Protein AF-W2CU38-F1 (afdb_monomer)

pLDDT: mean 90.98, std 8.16, range [49.38, 98.19]

Solvent-accessible surface area (backbone atoms only — not comparable to full-atom values): 5490 Å² total; per-residue (Å²): 129,86,53,70,67,59,54,45,53,57,28,45,72,65,76,34,88,50,58,72,38,47,56,34,49,53,48,48,54,50,52,52,55,49,40,56,72,73,71,49,70,59,87,75,36,70,50,97,58,68,54,54,82,43,92,50,58,56,98,84,65,53,82,70,31,35,30,28,41,67,39,51,50,35,40,52,46,43,56,40,39,60,76,34,60,63,62,29,50,52,52,61,75,75,106

Foldseek 3Di:
DPDPVVLQVVCVLLVHRDSVLVVLLVLLVVLVVVCVVVVHDQQAQFAPDFRDDDDLDDPPDDPVCRGHSNSSVSSVLSVVCSVPVVVSVVVVVVD

Organism: NCBI:txid1411022

Structure (mmCIF, N/CA/C/O backbone):
data_AF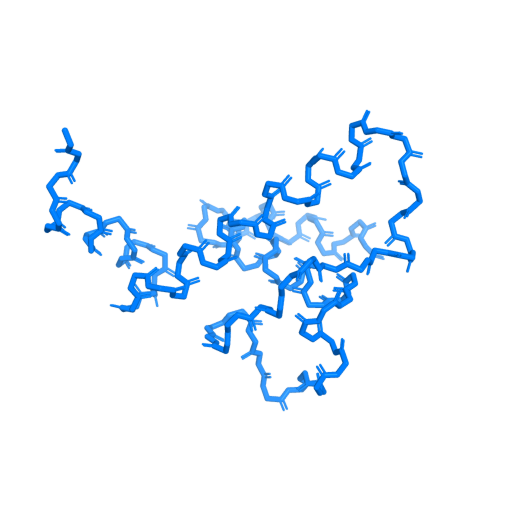-W2CU38-F1
#
_entry.id   AF-W2CU38-F1
#
loop_
_atom_site.group_PDB
_atom_site.id
_atom_site.type_symbol
_atom_site.label_atom_id
_atom_site.label_alt_id
_atom_site.label_comp_id
_atom_site.label_asym_id
_atom_site.label_entity_id
_atom_site.label_seq_id
_atom_site.pdbx_PDB_ins_code
_atom_site.Cartn_x
_atom_site.Cartn_y
_atom_site.Cartn_z
_atom_site.occupancy
_atom_site.B_iso_or_equiv
_ato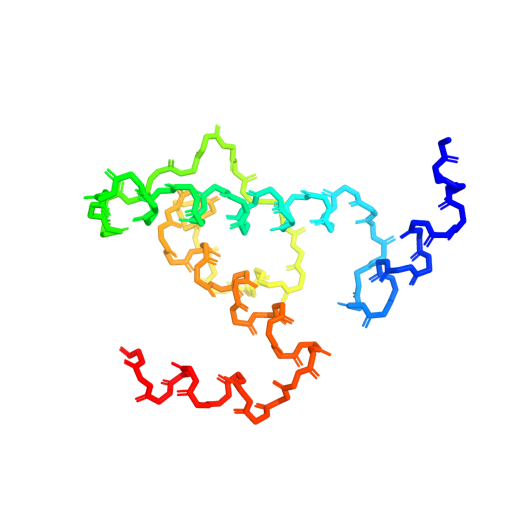m_site.auth_seq_id
_atom_site.auth_comp_id
_atom_site.auth_asym_id
_atom_site.auth_atom_id
_atom_site.pdbx_PDB_model_num
ATOM 1 N N . LEU A 1 1 ? -18.394 17.666 -4.549 1.00 49.38 1 LEU A N 1
ATOM 2 C CA . LEU A 1 1 ? -17.224 17.297 -3.715 1.00 49.38 1 LEU A CA 1
ATOM 3 C C . LEU A 1 1 ? -17.712 16.324 -2.6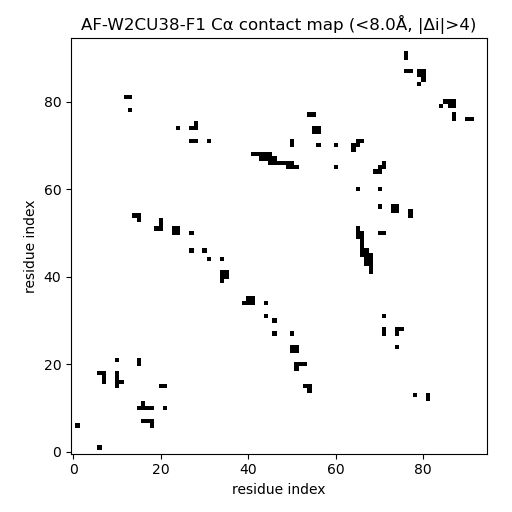50 1.00 49.38 1 LEU A C 1
ATOM 5 O O . LEU A 1 1 ? -18.601 16.704 -1.908 1.00 49.38 1 LEU A O 1
ATOM 9 N N . LEU A 1 2 ? -17.214 15.082 -2.612 1.00 63.50 2 LEU A N 1
ATOM 10 C CA . LEU A 1 2 ? -17.552 14.143 -1.529 1.00 63.50 2 LEU A CA 1
ATOM 11 C C . LEU A 1 2 ? -17.146 14.745 -0.181 1.00 63.50 2 LEU A C 1
ATOM 13 O O . LEU A 1 2 ? -15.993 15.176 -0.044 1.00 63.50 2 LEU A O 1
ATOM 17 N N . ASP A 1 3 ? -18.093 14.754 0.755 1.00 85.94 3 ASP A N 1
ATOM 18 C CA . ASP A 1 3 ? -17.969 15.307 2.099 1.00 85.94 3 ASP A CA 1
ATOM 19 C C . ASP A 1 3 ? -16.800 14.676 2.878 1.00 85.94 3 ASP A C 1
ATOM 21 O O . ASP A 1 3 ? -16.489 13.488 2.730 1.00 85.94 3 ASP A O 1
ATOM 25 N N . GLN A 1 4 ? -16.111 15.480 3.693 1.00 85.00 4 GLN A N 1
ATOM 26 C CA . GLN A 1 4 ? -14.921 15.031 4.418 1.00 85.00 4 GLN A CA 1
ATOM 27 C C . GLN A 1 4 ? -15.248 13.924 5.428 1.00 85.00 4 GLN A C 1
ATOM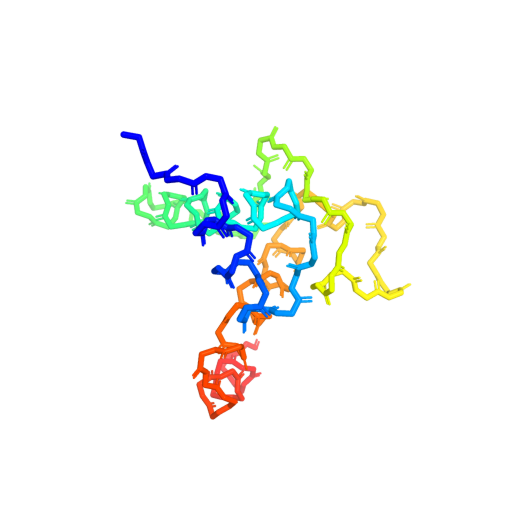 29 O O . GLN A 1 4 ? -14.447 13.000 5.586 1.00 85.00 4 GLN A O 1
ATOM 34 N N . SER A 1 5 ? -16.431 13.957 6.052 1.00 87.56 5 SER A N 1
ATOM 35 C CA . SER A 1 5 ? -16.862 12.892 6.962 1.00 87.56 5 SER A CA 1
ATOM 36 C C . SER A 1 5 ? -17.047 11.572 6.214 1.00 87.56 5 SER A C 1
ATOM 38 O O . SER A 1 5 ? -16.565 10.538 6.668 1.00 87.56 5 SER A O 1
ATOM 40 N N . THR A 1 6 ? -17.616 11.611 5.003 1.00 90.12 6 THR A N 1
ATOM 41 C CA . THR A 1 6 ? -17.785 10.420 4.157 1.00 90.12 6 THR A CA 1
ATOM 42 C C . THR A 1 6 ? -16.439 9.784 3.816 1.00 90.12 6 THR A C 1
ATOM 44 O O . THR A 1 6 ? -16.286 8.567 3.911 1.00 90.12 6 THR A O 1
ATOM 47 N N . ARG A 1 7 ? -15.425 10.591 3.472 1.00 87.56 7 ARG A N 1
ATOM 48 C CA . ARG A 1 7 ? -14.073 10.075 3.192 1.00 87.56 7 ARG A CA 1
ATOM 49 C C . ARG A 1 7 ? -13.463 9.392 4.409 1.00 87.56 7 ARG A C 1
ATOM 51 O O . ARG A 1 7 ? -12.873 8.324 4.263 1.00 87.56 7 ARG A O 1
ATOM 58 N N . ILE A 1 8 ? -13.612 9.983 5.593 1.00 89.06 8 ILE A N 1
ATOM 59 C CA . ILE A 1 8 ? -13.111 9.406 6.846 1.00 89.06 8 ILE A CA 1
ATOM 60 C C . ILE A 1 8 ? -13.831 8.089 7.159 1.00 89.06 8 ILE A C 1
ATOM 62 O O . ILE A 1 8 ? -13.161 7.110 7.486 1.00 89.06 8 ILE A O 1
ATOM 66 N N . THR A 1 9 ? -15.155 8.030 6.991 1.00 92.12 9 THR A N 1
ATOM 67 C CA . THR A 1 9 ? -15.939 6.797 7.168 1.00 92.12 9 THR A CA 1
ATOM 68 C C . THR A 1 9 ? -15.441 5.690 6.244 1.00 92.12 9 THR A C 1
ATOM 70 O O . THR A 1 9 ? -15.152 4.589 6.710 1.00 92.12 9 THR A O 1
ATOM 73 N N . ILE A 1 10 ? -15.239 5.9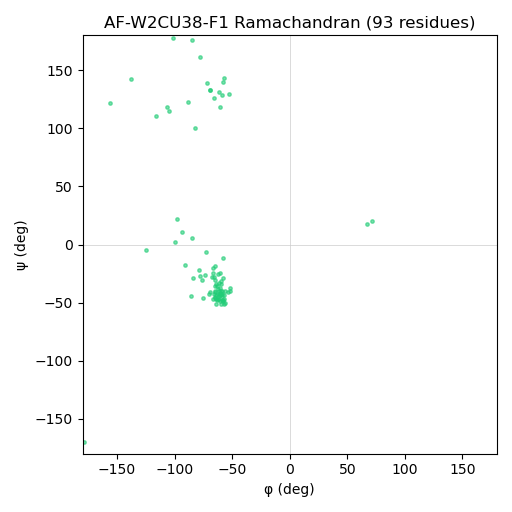92 4.956 1.00 91.31 10 ILE A N 1
ATOM 74 C CA . ILE A 1 10 ? -14.677 5.037 3.992 1.00 91.31 10 ILE A CA 1
ATOM 75 C C . ILE A 1 10 ? -13.298 4.557 4.452 1.00 91.31 10 ILE A C 1
ATOM 77 O O . ILE A 1 10 ? -13.080 3.353 4.515 1.00 91.31 10 ILE A O 1
ATOM 81 N N . CYS A 1 11 ? -12.387 5.458 4.842 1.00 93.38 11 CYS A N 1
ATOM 82 C CA . CYS A 1 11 ? -11.065 5.070 5.354 1.00 93.38 11 CYS A CA 1
ATOM 83 C C . CYS A 1 11 ? -11.174 4.114 6.558 1.00 93.38 11 CYS A C 1
ATOM 85 O O . CYS A 1 11 ? -10.425 3.137 6.651 1.00 93.38 11 CYS A O 1
ATOM 87 N N . GLY A 1 12 ? -12.137 4.374 7.449 1.00 93.56 12 GLY A N 1
ATOM 88 C CA . GLY A 1 12 ? -12.421 3.565 8.631 1.00 93.56 12 GLY A CA 1
ATOM 89 C C . GLY A 1 12 ? -12.808 2.120 8.310 1.00 93.56 12 GLY A C 1
ATOM 90 O O . GLY A 1 12 ? -12.344 1.216 9.003 1.00 93.56 12 GLY A O 1
ATOM 91 N N . HIS A 1 13 ? -13.556 1.876 7.227 1.00 93.75 13 HIS A N 1
ATOM 92 C CA . HIS A 1 13 ? -13.888 0.515 6.774 1.00 93.75 13 HIS A CA 1
ATOM 93 C C . HIS A 1 13 ? -12.658 -0.311 6.383 1.00 93.75 13 HIS A C 1
ATOM 95 O O . HIS A 1 13 ? -12.685 -1.534 6.481 1.00 93.75 13 HIS A O 1
ATOM 101 N N . PHE A 1 14 ? -11.565 0.347 5.997 1.00 94.62 14 PHE A N 1
ATOM 102 C CA . PHE A 1 14 ? -10.285 -0.301 5.720 1.00 94.62 14 PHE A CA 1
ATOM 103 C C . PHE A 1 14 ? -9.361 -0.316 6.938 1.00 94.62 14 PHE A C 1
ATOM 105 O O . PHE A 1 14 ? -8.180 -0.576 6.781 1.00 94.62 14 PHE A O 1
ATOM 112 N N . GLY A 1 15 ? -9.832 0.029 8.141 1.00 94.44 15 GLY A N 1
ATOM 113 C CA . GLY A 1 15 ? -8.989 0.105 9.339 1.00 94.44 15 GLY A CA 1
ATOM 114 C C . GLY A 1 15 ? -7.942 1.228 9.302 1.00 94.44 15 GLY A C 1
ATOM 115 O O . GLY A 1 15 ? -6.980 1.202 10.073 1.00 94.44 15 GLY A O 1
ATOM 116 N N . ILE A 1 16 ? -8.108 2.227 8.427 1.00 94.94 16 ILE A N 1
ATOM 117 C CA . ILE A 1 16 ? -7.183 3.352 8.273 1.00 94.94 16 ILE A CA 1
ATOM 118 C C . ILE A 1 16 ? -7.811 4.616 8.862 1.00 94.94 16 ILE A C 1
ATOM 120 O O . ILE A 1 16 ? -8.819 5.118 8.384 1.00 94.94 16 ILE A O 1
ATOM 124 N N . ARG A 1 17 ? -7.171 5.187 9.887 1.00 89.38 17 ARG A N 1
ATOM 125 C CA . ARG A 1 17 ? -7.684 6.388 10.578 1.00 89.38 17 ARG A CA 1
ATOM 126 C C . ARG A 1 17 ? -7.314 7.704 9.897 1.00 89.38 17 ARG A C 1
ATOM 128 O O . ARG A 1 17 ? -8.008 8.700 10.049 1.00 89.38 17 ARG A O 1
ATOM 135 N N . GLN A 1 18 ? -6.185 7.736 9.191 1.00 92.19 18 GLN A N 1
ATOM 136 C CA . GLN A 1 18 ? -5.669 8.956 8.572 1.00 92.19 18 GLN A CA 1
ATOM 137 C C . GLN A 1 18 ? -5.920 8.911 7.066 1.00 92.19 18 GLN A C 1
ATOM 139 O O . GLN A 1 18 ? -5.290 8.116 6.369 1.00 92.19 18 GLN A O 1
ATOM 144 N N . GLN A 1 19 ? -6.762 9.815 6.556 1.00 93.19 19 GLN A N 1
ATOM 145 C CA . GLN A 1 19 ? -7.121 9.872 5.132 1.00 93.19 19 GLN A CA 1
ATOM 146 C C . GLN A 1 19 ? -5.888 9.902 4.217 1.00 93.19 19 GLN A C 1
ATOM 148 O O . GLN A 1 19 ? -5.821 9.176 3.235 1.00 93.19 19 GLN A O 1
ATOM 153 N N . LYS A 1 20 ? -4.842 10.647 4.590 1.00 94.44 20 LYS A N 1
ATOM 154 C CA . LYS A 1 20 ? -3.591 10.714 3.815 1.00 94.44 20 LYS A CA 1
ATOM 155 C C . LYS A 1 20 ? -2.906 9.353 3.599 1.00 94.44 20 LYS A C 1
ATOM 157 O O . LYS A 1 20 ? -2.174 9.213 2.625 1.00 94.44 20 LYS A O 1
ATOM 162 N N . ILE A 1 21 ? -3.078 8.393 4.515 1.00 95.75 21 ILE A N 1
ATOM 163 C CA . ILE A 1 21 ? -2.544 7.026 4.376 1.00 95.75 21 ILE A CA 1
ATOM 164 C C . ILE A 1 21 ? -3.402 6.258 3.371 1.00 95.75 21 ILE A C 1
ATOM 166 O O . ILE A 1 21 ? -2.862 5.657 2.450 1.00 95.75 21 ILE A O 1
ATOM 170 N N . PHE A 1 22 ? -4.726 6.347 3.499 1.00 96.06 22 PHE A N 1
ATOM 171 C CA . PHE A 1 22 ? -5.659 5.732 2.559 1.00 96.06 22 PHE A CA 1
ATOM 172 C C . PHE A 1 22 ? -5.449 6.255 1.131 1.00 96.06 22 PHE A C 1
ATOM 174 O O . PHE A 1 22 ? -5.262 5.469 0.207 1.00 96.06 22 PHE A O 1
ATOM 181 N N . ASP A 1 23 ? -5.347 7.575 0.963 1.00 95.69 23 ASP A N 1
ATOM 182 C CA . ASP A 1 23 ? -5.060 8.219 -0.322 1.00 95.69 23 ASP A CA 1
ATOM 183 C C . ASP A 1 23 ? -3.708 7.771 -0.901 1.00 95.69 23 ASP A C 1
ATOM 185 O O . ASP A 1 23 ? -3.550 7.675 -2.118 1.00 95.69 23 ASP A O 1
ATOM 189 N N . SER A 1 24 ? -2.717 7.500 -0.042 1.00 96.94 24 SER A N 1
ATOM 190 C CA . SER A 1 24 ? -1.435 6.929 -0.467 1.00 96.94 24 SER A CA 1
ATOM 191 C C . SER A 1 24 ? -1.613 5.514 -1.007 1.00 96.94 24 SER A C 1
ATOM 193 O O . SER A 1 24 ? -1.019 5.196 -2.029 1.00 96.94 24 SER A O 1
ATOM 195 N N . TYR A 1 25 ? -2.420 4.677 -0.353 1.00 97.31 25 TYR A N 1
ATOM 196 C CA . TYR A 1 25 ? -2.661 3.300 -0.791 1.00 97.31 25 TYR A CA 1
ATOM 197 C C . TYR A 1 25 ? -3.464 3.262 -2.090 1.00 97.31 25 TYR A C 1
ATOM 199 O O . TYR A 1 25 ? -3.112 2.516 -2.996 1.00 97.31 25 TYR A O 1
ATOM 207 N N . MET A 1 26 ? -4.477 4.124 -2.232 1.00 96.69 26 MET A N 1
ATOM 208 C CA . MET A 1 26 ? -5.224 4.262 -3.486 1.00 96.69 26 MET A CA 1
ATOM 209 C C . MET A 1 26 ? -4.315 4.654 -4.654 1.00 96.69 26 MET A C 1
ATOM 211 O O . MET A 1 26 ? -4.430 4.082 -5.733 1.00 96.69 26 MET A O 1
ATOM 215 N N . LYS A 1 27 ? -3.383 5.594 -4.443 1.00 97.19 27 LYS A N 1
ATOM 216 C CA . LYS A 1 27 ? -2.408 5.985 -5.475 1.00 97.19 27 LYS A CA 1
ATOM 217 C C . LYS A 1 27 ? -1.520 4.821 -5.893 1.00 97.19 27 LYS A C 1
ATOM 219 O O . LYS A 1 27 ? -1.378 4.595 -7.081 1.00 97.19 27 LYS A O 1
ATOM 224 N N . VAL A 1 28 ? -1.025 4.039 -4.937 1.00 97.12 28 VAL A N 1
ATOM 225 C CA . VAL A 1 28 ? -0.225 2.837 -5.224 1.00 97.12 28 VAL A CA 1
ATOM 226 C C . VAL A 1 28 ? -1.008 1.840 -6.080 1.00 97.12 28 VAL A C 1
ATOM 228 O O . VAL A 1 28 ? -0.471 1.337 -7.059 1.00 97.12 28 VAL A O 1
ATOM 231 N N . LEU A 1 29 ? -2.285 1.586 -5.765 1.00 96.50 29 LEU A N 1
ATOM 232 C CA . LEU A 1 29 ? -3.130 0.708 -6.586 1.00 96.50 29 LEU A CA 1
ATOM 233 C C . LEU A 1 29 ? -3.283 1.233 -8.022 1.00 96.50 29 LEU A C 1
ATOM 235 O O . LEU A 1 29 ? -3.222 0.451 -8.969 1.00 96.50 29 LEU A O 1
ATOM 239 N N . LEU A 1 30 ? -3.472 2.546 -8.186 1.00 95.94 30 LEU A N 1
ATOM 240 C CA . LEU A 1 30 ? -3.550 3.180 -9.504 1.00 95.94 30 LEU A CA 1
ATOM 241 C C . LEU A 1 30 ? -2.224 3.070 -10.263 1.00 95.94 30 LEU A C 1
ATOM 243 O O . LEU A 1 30 ? -2.237 2.710 -11.436 1.00 95.94 30 LEU A O 1
ATOM 247 N N . ASP A 1 31 ? -1.102 3.339 -9.595 1.00 94.38 31 ASP A N 1
ATOM 248 C CA . ASP A 1 31 ? 0.236 3.290 -10.184 1.00 94.38 31 ASP A CA 1
ATOM 249 C C . ASP A 1 31 ? 0.563 1.870 -10.676 1.00 94.38 31 ASP A C 1
ATOM 251 O O . ASP A 1 31 ? 0.938 1.706 -11.835 1.00 94.38 31 ASP A O 1
ATOM 255 N N . ILE A 1 32 ? 0.313 0.832 -9.864 1.00 93.69 32 ILE A N 1
ATOM 256 C CA . ILE A 1 32 ? 0.496 -0.574 -10.276 1.00 93.69 32 ILE A CA 1
ATOM 257 C C . ILE A 1 32 ? -0.411 -0.913 -11.465 1.00 93.69 32 ILE A C 1
ATOM 259 O O . ILE A 1 32 ? 0.054 -1.461 -12.461 1.00 93.69 32 ILE A O 1
ATOM 263 N N . ARG A 1 33 ? -1.707 -0.578 -11.390 1.00 93.31 33 ARG A N 1
ATOM 264 C CA . ARG A 1 33 ? -2.669 -0.869 -12.467 1.00 93.31 33 ARG A CA 1
ATOM 265 C C . ARG A 1 33 ? -2.267 -0.203 -13.779 1.00 93.31 33 ARG A C 1
ATOM 267 O O . ARG A 1 33 ? -2.441 -0.794 -14.843 1.00 93.31 33 ARG A O 1
ATOM 274 N N . ASN A 1 34 ? -1.767 1.027 -13.715 1.00 91.62 34 ASN A N 1
ATOM 275 C CA . ASN A 1 34 ? -1.257 1.737 -14.881 1.00 91.62 34 ASN A CA 1
ATOM 276 C C . ASN A 1 34 ? 0.004 1.056 -15.415 1.00 91.62 34 ASN A C 1
ATOM 278 O O . ASN A 1 34 ? 0.065 0.775 -16.606 1.00 91.62 34 ASN A O 1
ATOM 282 N N . HIS A 1 35 ? 0.959 0.714 -14.549 1.00 90.31 35 HIS A N 1
ATOM 283 C CA . HIS A 1 35 ? 2.192 0.031 -14.949 1.00 90.31 35 HIS A CA 1
ATOM 284 C C . HIS A 1 35 ? 1.912 -1.294 -15.670 1.00 90.31 35 HIS A C 1
ATOM 286 O O . HIS A 1 35 ? 2.428 -1.514 -16.765 1.00 90.31 35 HIS A O 1
ATOM 292 N N . CYS A 1 36 ? 1.011 -2.123 -15.125 1.00 88.75 36 CYS A N 1
ATOM 293 C CA . CYS A 1 36 ? 0.561 -3.359 -15.774 1.00 88.75 36 CYS A CA 1
ATOM 294 C C . CYS A 1 36 ? -0.083 -3.094 -17.144 1.00 88.75 36 CYS A C 1
ATOM 296 O O . CYS A 1 36 ? 0.171 -3.821 -18.099 1.00 88.75 36 CYS A O 1
ATOM 298 N N . ALA A 1 37 ? -0.918 -2.055 -17.254 1.00 89.38 37 ALA A N 1
ATOM 299 C CA . ALA A 1 37 ? -1.620 -1.728 -18.496 1.00 89.38 37 ALA A CA 1
ATOM 300 C C . ALA A 1 37 ? -0.681 -1.246 -19.613 1.00 89.38 37 ALA A C 1
ATOM 302 O O . ALA A 1 37 ? -0.982 -1.436 -20.788 1.00 89.38 37 ALA A O 1
ATOM 303 N N . HIS A 1 38 ? 0.454 -0.643 -19.260 1.00 85.25 38 HIS A N 1
ATOM 304 C CA . HIS A 1 38 ? 1.460 -0.186 -20.220 1.00 85.25 38 HIS A CA 1
ATOM 305 C C . HIS A 1 38 ? 2.454 -1.285 -20.635 1.00 85.25 38 HIS A C 1
ATOM 307 O O . HIS A 1 38 ? 3.399 -0.996 -21.363 1.00 85.25 38 HIS A O 1
ATOM 313 N N . GLY A 1 39 ? 2.250 -2.536 -20.199 1.00 72.19 39 GLY A N 1
ATOM 314 C CA . GLY A 1 39 ? 3.148 -3.654 -20.508 1.00 72.19 39 GLY A CA 1
ATOM 315 C C . GLY A 1 39 ? 4.488 -3.584 -19.771 1.00 72.19 39 GLY A C 1
ATOM 316 O O . GLY A 1 39 ? 5.460 -4.197 -20.206 1.00 72.19 39 GLY A O 1
ATOM 317 N N . GLY A 1 40 ? 4.561 -2.818 -18.677 1.00 70.75 40 GLY A N 1
ATOM 318 C CA . GLY A 1 40 ? 5.772 -2.690 -17.874 1.00 70.75 40 GLY A CA 1
ATOM 319 C C . GLY A 1 40 ? 6.071 -3.962 -17.079 1.00 70.75 40 GLY A C 1
ATOM 320 O O . GLY A 1 40 ? 5.177 -4.562 -16.481 1.00 70.75 40 GLY A O 1
ATOM 321 N N . VAL A 1 41 ? 7.348 -4.348 -17.021 1.00 78.81 41 VAL A N 1
ATOM 322 C CA . VAL A 1 41 ? 7.821 -5.405 -16.117 1.00 78.81 41 VAL A CA 1
ATOM 323 C C . VAL A 1 41 ? 7.655 -4.920 -14.675 1.00 78.81 41 VAL A C 1
ATOM 325 O O . VAL A 1 41 ? 8.115 -3.835 -14.322 1.00 78.81 41 VAL A O 1
ATOM 328 N N . LEU A 1 42 ? 6.972 -5.704 -13.837 1.00 83.06 42 LEU A N 1
ATOM 329 C CA . LEU A 1 42 ? 6.684 -5.321 -12.448 1.00 83.06 42 LEU A CA 1
ATOM 330 C C . LEU A 1 42 ? 7.905 -5.392 -11.528 1.00 83.06 42 LEU A C 1
ATOM 332 O O . LEU A 1 42 ? 7.940 -4.675 -10.532 1.00 83.06 42 LEU A O 1
ATOM 336 N N . TYR A 1 43 ? 8.892 -6.234 -11.844 1.00 82.50 43 TYR A N 1
ATOM 337 C CA . TYR A 1 43 ? 10.091 -6.409 -11.015 1.00 82.50 43 TYR A CA 1
ATOM 338 C C . TYR A 1 43 ? 10.882 -5.108 -10.831 1.00 82.50 43 TYR A C 1
ATOM 340 O O . TYR A 1 43 ? 11.404 -4.876 -9.744 1.00 82.50 43 TYR A O 1
ATOM 348 N N . ASP A 1 44 ? 10.857 -4.224 -11.831 1.00 83.75 44 ASP A N 1
ATOM 349 C CA . ASP A 1 44 ? 11.513 -2.913 -11.790 1.00 83.75 44 ASP A CA 1
ATOM 350 C C . ASP A 1 44 ? 10.542 -1.778 -11.416 1.00 83.75 44 ASP A C 1
ATOM 352 O O . ASP A 1 44 ? 10.773 -0.610 -11.740 1.00 83.75 44 ASP A O 1
ATOM 356 N N . LEU A 1 45 ? 9.420 -2.093 -10.753 1.00 89.62 45 LEU A N 1
ATOM 357 C CA . LEU A 1 45 ? 8.461 -1.076 -10.328 1.00 89.62 45 LEU A CA 1
ATOM 358 C C . LEU A 1 45 ? 9.128 -0.084 -9.366 1.00 89.62 45 LEU A C 1
ATOM 360 O O . LEU A 1 45 ? 9.501 -0.436 -8.246 1.00 89.62 45 LEU A O 1
ATOM 364 N N . ALA A 1 46 ? 9.158 1.180 -9.782 1.00 91.38 46 ALA A N 1
ATOM 365 C CA . ALA A 1 46 ? 9.543 2.316 -8.960 1.00 91.38 46 ALA A CA 1
ATOM 366 C C . ALA A 1 46 ? 8.342 3.253 -8.789 1.00 91.38 46 ALA A C 1
ATOM 368 O O . ALA A 1 46 ? 7.899 3.916 -9.729 1.00 91.38 46 ALA A O 1
ATOM 369 N N . LEU A 1 47 ? 7.796 3.311 -7.576 1.00 92.38 47 LEU A N 1
ATOM 370 C CA . LEU A 1 47 ? 6.666 4.177 -7.269 1.00 92.38 47 LEU A CA 1
ATOM 371 C C . LEU A 1 47 ? 7.102 5.653 -7.312 1.00 92.38 47 LEU A C 1
ATOM 373 O O . LEU A 1 47 ? 8.080 6.021 -6.647 1.00 92.38 47 LEU A O 1
ATOM 377 N N . PRO A 1 48 ? 6.338 6.540 -7.983 1.00 92.12 48 PRO A N 1
ATOM 378 C CA . PRO A 1 48 ? 6.677 7.962 -8.085 1.00 92.12 48 PRO A CA 1
ATOM 379 C C . PRO A 1 48 ? 6.759 8.673 -6.730 1.00 92.12 48 PRO A C 1
ATOM 381 O O . PRO A 1 48 ? 7.384 9.724 -6.599 1.00 92.12 48 PRO A O 1
ATOM 384 N N . ARG A 1 49 ? 6.070 8.137 -5.716 1.00 93.75 49 ARG A N 1
ATOM 385 C CA . ARG A 1 49 ? 6.073 8.649 -4.345 1.00 93.75 49 ARG A CA 1
ATOM 386 C C . ARG A 1 49 ? 6.156 7.495 -3.348 1.00 93.75 49 ARG A C 1
ATOM 388 O O . ARG A 1 49 ? 5.469 6.494 -3.554 1.00 93.75 49 ARG A O 1
ATOM 395 N N . PRO A 1 50 ? 6.896 7.659 -2.237 1.00 94.25 50 PRO A N 1
ATOM 396 C CA . PRO A 1 50 ? 6.920 6.668 -1.175 1.00 94.25 50 PRO A CA 1
ATOM 397 C C . PRO A 1 50 ? 5.530 6.388 -0.606 1.00 94.25 50 PRO A C 1
ATOM 399 O O . PRO A 1 50 ? 4.737 7.303 -0.355 1.00 94.25 50 PRO A O 1
ATOM 402 N N . ILE A 1 51 ? 5.269 5.113 -0.338 1.00 96.12 51 ILE A N 1
ATOM 403 C CA . ILE A 1 51 ? 4.088 4.650 0.379 1.00 96.12 51 ILE A CA 1
ATOM 404 C C . ILE A 1 51 ? 4.105 5.263 1.782 1.00 96.12 51 ILE A C 1
ATOM 406 O O . ILE A 1 51 ? 5.103 5.204 2.501 1.00 96.12 51 ILE A O 1
ATOM 410 N N . LYS A 1 52 ? 2.987 5.843 2.228 1.00 95.12 52 LYS A N 1
ATOM 411 C CA . LYS A 1 52 ? 2.893 6.312 3.615 1.00 95.12 52 LYS A CA 1
ATOM 412 C C . LYS A 1 52 ? 2.856 5.138 4.591 1.00 95.12 52 LYS A C 1
ATOM 414 O O . LYS A 1 52 ? 2.057 4.213 4.436 1.00 95.12 52 LYS A O 1
ATOM 419 N N . LYS A 1 53 ? 3.666 5.233 5.651 1.00 92.62 53 LYS A N 1
ATOM 420 C CA . LYS A 1 53 ? 3.639 4.299 6.785 1.00 92.62 53 LYS A CA 1
ATOM 421 C C . LYS A 1 53 ? 2.222 4.191 7.345 1.00 92.62 53 LYS A C 1
ATOM 423 O O . LYS A 1 53 ? 1.568 5.198 7.616 1.00 92.62 53 LYS A O 1
ATOM 428 N N . GLY A 1 54 ? 1.761 2.960 7.495 1.00 92.31 54 GLY A N 1
ATOM 429 C CA . GLY A 1 54 ? 0.394 2.622 7.858 1.00 92.31 54 GLY A CA 1
ATOM 430 C C . GLY A 1 54 ? 0.238 1.106 7.977 1.00 92.31 54 GLY A C 1
ATOM 431 O O . GLY A 1 54 ? 1.237 0.397 7.923 1.00 92.31 54 GLY A O 1
ATOM 432 N N . PRO A 1 55 ? -0.988 0.591 8.111 1.00 93.81 55 PRO A N 1
ATOM 433 C CA . PRO A 1 55 ? -1.235 -0.809 8.463 1.00 93.81 55 PRO A CA 1
ATOM 434 C C . PRO A 1 55 ? -0.772 -1.849 7.423 1.00 93.81 55 PRO A C 1
ATOM 436 O O . PRO A 1 55 ? -0.595 -3.011 7.783 1.00 93.81 55 PRO A O 1
ATOM 439 N N . ALA A 1 56 ? -0.538 -1.464 6.162 1.00 92.06 56 ALA A N 1
ATOM 440 C CA . ALA A 1 56 ? 0.089 -2.349 5.172 1.00 92.06 56 ALA A CA 1
ATOM 441 C C . ALA A 1 56 ? 1.612 -2.490 5.383 1.00 92.06 56 ALA A C 1
ATOM 443 O O . ALA A 1 56 ? 2.187 -3.552 5.121 1.00 92.06 56 ALA A O 1
ATOM 444 N N . GLY A 1 57 ? 2.255 -1.437 5.905 1.00 79.88 57 GLY A N 1
ATOM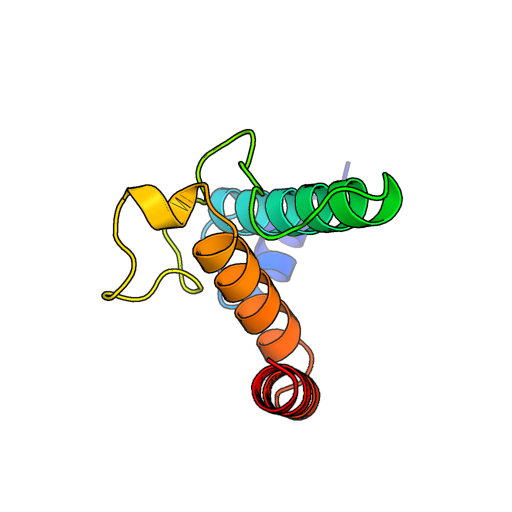 445 C CA . GLY A 1 57 ? 3.659 -1.451 6.301 1.00 79.88 57 GLY A CA 1
ATOM 446 C C . GLY A 1 57 ? 3.801 -2.051 7.691 1.00 79.88 57 GLY A C 1
ATOM 447 O O . GLY A 1 57 ? 3.519 -1.386 8.686 1.00 79.88 57 GLY A O 1
ATOM 448 N N . LYS A 1 58 ? 4.198 -3.325 7.778 1.00 68.12 58 LYS A N 1
ATOM 449 C CA . LYS A 1 58 ? 4.527 -3.927 9.079 1.00 68.12 58 LYS A CA 1
ATOM 450 C C . LYS A 1 58 ? 5.985 -3.600 9.429 1.00 68.12 58 LYS A C 1
ATOM 452 O O . LYS A 1 58 ? 6.695 -2.961 8.657 1.00 68.12 58 LYS A O 1
ATOM 457 N N . LYS A 1 59 ? 6.403 -4.019 10.627 1.00 67.19 59 LYS A N 1
ATOM 458 C CA . LYS A 1 59 ? 7.728 -3.757 11.221 1.00 67.19 59 LYS A CA 1
ATOM 459 C C . LYS A 1 59 ? 8.923 -4.245 10.385 1.00 67.19 59 LYS A C 1
ATOM 461 O O . LYS A 1 59 ? 10.041 -3.899 10.724 1.00 67.19 59 LYS A O 1
ATOM 466 N N . ASP A 1 60 ? 8.678 -5.042 9.354 1.00 79.62 60 ASP A N 1
ATOM 467 C CA . ASP A 1 60 ? 9.655 -5.732 8.512 1.00 79.62 60 ASP A CA 1
ATOM 468 C C . ASP A 1 60 ? 9.943 -5.030 7.173 1.00 79.62 60 ASP A C 1
ATOM 470 O O . ASP A 1 60 ? 10.679 -5.580 6.366 1.00 79.62 60 ASP A O 1
ATOM 474 N N . MET A 1 61 ? 9.334 -3.868 6.899 1.00 88.12 61 MET A N 1
ATOM 475 C CA . MET A 1 61 ? 9.643 -3.094 5.691 1.00 88.12 61 MET A CA 1
ATOM 476 C C . MET A 1 61 ? 10.807 -2.133 5.926 1.00 88.12 61 MET A C 1
ATOM 478 O O . MET A 1 61 ? 10.704 -1.214 6.749 1.00 88.12 61 MET A O 1
ATOM 482 N N . GLU A 1 62 ? 11.845 -2.286 5.115 1.00 90.69 62 GLU A N 1
ATOM 483 C CA . GLU A 1 62 ? 12.990 -1.388 5.037 1.00 90.69 62 GLU A CA 1
ATOM 484 C C . GLU A 1 62 ? 12.650 -0.123 4.231 1.00 90.69 62 GLU A C 1
ATOM 486 O O . GLU A 1 62 ? 11.685 -0.108 3.463 1.00 90.69 62 GLU A O 1
ATOM 491 N N . PRO A 1 63 ? 13.416 0.978 4.362 1.00 88.50 63 PRO A N 1
ATOM 492 C CA . PRO A 1 63 ? 13.140 2.222 3.639 1.00 88.50 63 PRO A CA 1
ATOM 493 C C . PRO A 1 63 ? 12.978 2.057 2.119 1.00 88.50 63 PRO A C 1
ATOM 495 O O . PRO A 1 63 ? 12.099 2.694 1.538 1.00 88.50 63 PRO A O 1
ATOM 498 N N . ALA A 1 64 ? 13.768 1.179 1.491 1.00 88.94 64 ALA A N 1
ATOM 499 C CA . ALA A 1 64 ? 13.701 0.900 0.053 1.00 88.94 64 ALA A CA 1
ATOM 500 C C . ALA A 1 64 ? 12.366 0.258 -0.370 1.00 88.94 64 ALA A C 1
ATOM 502 O O . ALA A 1 64 ? 11.850 0.531 -1.456 1.00 88.94 64 ALA A O 1
ATOM 503 N N . ASP A 1 65 ? 11.744 -0.519 0.518 1.00 92.69 65 ASP A N 1
ATOM 504 C CA . ASP A 1 65 ? 10.498 -1.227 0.230 1.00 92.69 65 ASP A CA 1
ATOM 505 C C . ASP A 1 65 ? 9.320 -0.276 0.017 1.00 92.69 65 ASP A C 1
ATOM 507 O O . ASP A 1 65 ? 8.359 -0.615 -0.670 1.00 92.69 65 ASP A O 1
ATOM 511 N N . TYR A 1 66 ? 9.383 0.938 0.571 1.00 94.06 66 TYR A N 1
ATOM 512 C CA . TYR A 1 66 ? 8.316 1.933 0.450 1.00 94.06 66 TYR A CA 1
ATOM 513 C C . TYR A 1 66 ? 8.214 2.557 -0.944 1.00 94.06 66 TYR A C 1
ATOM 515 O O . TYR A 1 66 ? 7.279 3.321 -1.178 1.00 94.06 66 TYR A O 1
ATOM 523 N N . GLN A 1 67 ? 9.138 2.267 -1.862 1.00 93.88 67 GLN A N 1
ATOM 524 C CA . GLN A 1 67 ? 9.067 2.725 -3.253 1.00 93.88 67 GLN A CA 1
ATOM 525 C C . GLN A 1 67 ? 9.145 1.594 -4.282 1.00 93.88 67 GLN A C 1
ATOM 527 O O . GLN A 1 67 ? 8.972 1.867 -5.4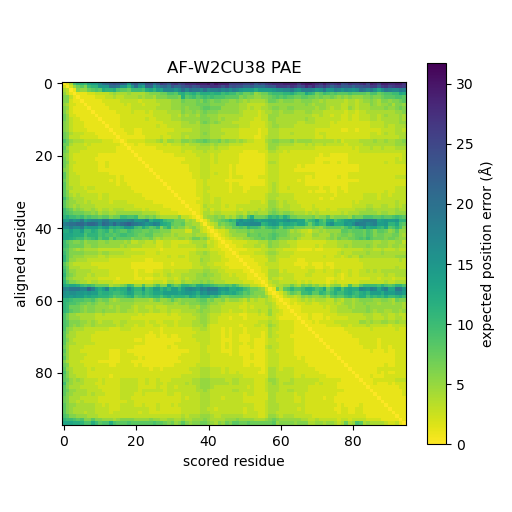65 1.00 93.88 67 GLN A O 1
ATOM 532 N N . GLY A 1 68 ? 9.369 0.351 -3.854 1.00 93.12 68 GLY A N 1
ATOM 533 C CA . GLY A 1 68 ? 9.504 -0.800 -4.747 1.00 93.12 68 GLY A CA 1
ATOM 534 C C . GLY A 1 68 ? 8.254 -1.677 -4.841 1.00 93.12 68 GLY A C 1
ATOM 535 O O . GLY A 1 68 ? 7.261 -1.484 -4.129 1.00 93.12 68 GLY A O 1
ATOM 536 N N . LEU A 1 69 ? 8.343 -2.709 -5.688 1.00 93.19 69 LEU A N 1
ATOM 537 C CA . LEU A 1 69 ? 7.295 -3.717 -5.877 1.00 93.19 69 LEU A CA 1
ATOM 538 C C . LEU A 1 69 ? 6.851 -4.369 -4.563 1.00 93.19 69 LEU A C 1
ATOM 540 O O . LEU A 1 69 ? 5.655 -4.564 -4.359 1.00 93.19 69 LEU A O 1
ATOM 544 N N . TYR A 1 70 ? 7.783 -4.678 -3.658 1.00 93.25 70 TYR A N 1
ATOM 545 C CA . TYR A 1 70 ? 7.453 -5.362 -2.408 1.00 93.25 70 TYR A CA 1
ATOM 546 C C . TYR A 1 70 ? 6.456 -4.564 -1.559 1.00 93.25 70 TYR A C 1
ATOM 548 O O . TYR A 1 70 ? 5.394 -5.079 -1.203 1.00 93.25 70 TYR A O 1
ATOM 556 N N . GLY A 1 71 ? 6.714 -3.278 -1.297 1.00 94.81 71 GLY A N 1
ATOM 557 C CA . GLY A 1 71 ? 5.753 -2.435 -0.585 1.00 94.81 71 GLY A CA 1
ATOM 558 C C . GLY A 1 71 ? 4.443 -2.257 -1.349 1.00 94.81 71 GLY A C 1
ATOM 559 O O . GLY A 1 71 ? 3.369 -2.240 -0.741 1.00 94.81 71 GLY A O 1
ATOM 560 N N . ALA A 1 72 ? 4.508 -2.182 -2.678 1.00 95.44 72 ALA A N 1
ATOM 561 C CA . ALA A 1 72 ? 3.335 -2.080 -3.536 1.00 95.44 72 ALA A CA 1
ATOM 562 C C . ALA A 1 72 ? 2.424 -3.324 -3.399 1.00 95.44 72 ALA A C 1
ATOM 564 O O . ALA A 1 72 ? 1.224 -3.195 -3.140 1.00 95.44 72 ALA A O 1
ATOM 565 N N . LEU A 1 73 ? 3.000 -4.531 -3.438 1.00 94.81 73 LEU A N 1
ATOM 566 C CA . LEU A 1 73 ? 2.307 -5.803 -3.202 1.00 94.81 73 LEU A CA 1
ATOM 567 C C . LEU A 1 73 ? 1.733 -5.896 -1.787 1.00 94.81 73 LEU A C 1
ATOM 569 O O . LEU A 1 73 ? 0.615 -6.374 -1.598 1.00 94.81 73 LEU A O 1
ATOM 573 N N . ARG A 1 74 ? 2.450 -5.390 -0.780 1.00 95.31 74 ARG A N 1
ATOM 574 C CA . ARG A 1 74 ? 1.955 -5.335 0.605 1.00 95.31 74 ARG A CA 1
ATOM 575 C C . ARG A 1 74 ? 0.694 -4.480 0.721 1.00 95.31 74 ARG A C 1
ATOM 577 O O . ARG A 1 74 ? -0.239 -4.872 1.425 1.00 95.31 74 ARG A O 1
ATOM 584 N N . VAL A 1 75 ? 0.632 -3.355 0.005 1.00 96.75 75 VAL A N 1
ATOM 585 C CA . VAL A 1 75 ? -0.586 -2.537 -0.099 1.00 96.75 75 VAL A CA 1
ATOM 586 C C . VAL A 1 75 ? -1.703 -3.311 -0.800 1.00 96.75 75 VAL A C 1
ATOM 588 O O . VAL A 1 75 ? -2.808 -3.360 -0.264 1.00 96.75 75 VAL A O 1
ATOM 591 N N . VAL A 1 76 ? -1.436 -3.967 -1.934 1.00 96.50 76 VAL A N 1
ATOM 592 C CA . VAL A 1 76 ? -2.439 -4.781 -2.655 1.00 96.50 76 VAL A CA 1
ATOM 593 C C . VAL A 1 76 ? -3.019 -5.873 -1.752 1.00 96.50 76 VAL A C 1
ATOM 595 O O . VAL A 1 76 ? -4.236 -5.949 -1.575 1.00 96.50 76 VAL A O 1
ATOM 598 N N . LEU A 1 77 ? -2.158 -6.661 -1.105 1.00 96.31 77 LEU A N 1
ATOM 599 C CA . LEU A 1 77 ? -2.548 -7.710 -0.163 1.00 96.31 77 LEU A CA 1
ATOM 600 C C . LEU A 1 77 ? -3.392 -7.156 0.983 1.00 96.31 77 LEU A C 1
ATOM 602 O O . LEU A 1 77 ? -4.386 -7.770 1.373 1.00 96.31 77 LEU A O 1
ATOM 606 N N . TYR A 1 78 ? -3.005 -6.012 1.546 1.00 96.69 78 TYR A N 1
ATOM 607 C CA . TYR A 1 78 ? -3.759 -5.363 2.612 1.00 96.69 78 TYR A CA 1
ATOM 608 C C . TYR A 1 78 ? -5.153 -4.935 2.142 1.00 96.69 78 TYR A C 1
ATOM 610 O O . TYR A 1 78 ? -6.148 -5.224 2.809 1.00 96.69 78 TYR A O 1
ATOM 618 N N . MET A 1 79 ? -5.235 -4.274 0.988 1.00 96.75 79 MET A N 1
ATOM 619 C CA . MET A 1 79 ? -6.485 -3.756 0.437 1.00 96.75 79 MET A CA 1
ATOM 620 C C . MET A 1 79 ? -7.451 -4.889 0.074 1.00 96.75 79 MET A C 1
ATOM 622 O O . MET A 1 79 ? -8.604 -4.856 0.501 1.00 96.75 79 MET A O 1
ATOM 626 N N . ILE A 1 80 ? -6.974 -5.938 -0.606 1.00 96.44 80 ILE A N 1
ATOM 627 C CA . ILE A 1 80 ? -7.778 -7.130 -0.911 1.00 96.44 80 ILE A CA 1
ATOM 628 C C . ILE A 1 80 ? -8.242 -7.807 0.379 1.00 96.44 80 ILE A C 1
ATOM 630 O O . ILE A 1 80 ? -9.412 -8.151 0.492 1.00 96.44 80 ILE A O 1
ATOM 634 N N . GLY A 1 81 ? -7.377 -7.926 1.390 1.00 96.69 81 GLY A N 1
ATOM 635 C CA . GLY A 1 81 ? -7.732 -8.540 2.670 1.00 96.69 81 GLY A CA 1
ATOM 636 C C . GLY A 1 81 ? -8.764 -7.768 3.492 1.00 96.69 81 GLY A C 1
ATOM 637 O O . GLY A 1 81 ? -9.377 -8.357 4.381 1.00 96.69 81 GLY A O 1
ATOM 638 N N . ASN A 1 82 ? -8.962 -6.474 3.244 1.00 95.75 82 ASN A N 1
ATOM 639 C CA . ASN A 1 82 ? -10.074 -5.724 3.838 1.00 95.75 82 ASN A CA 1
ATOM 640 C C . ASN A 1 82 ?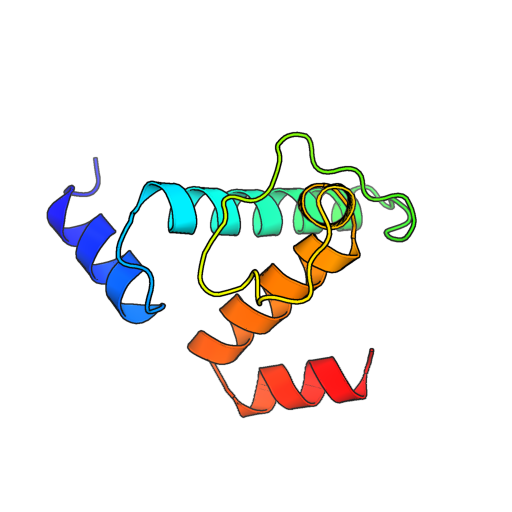 -11.401 -6.002 3.116 1.00 95.75 82 ASN A C 1
ATOM 642 O O . ASN A 1 82 ? -12.451 -5.922 3.742 1.00 95.75 82 ASN A O 1
ATOM 646 N N . VAL A 1 83 ? -11.357 -6.369 1.832 1.00 94.31 83 VAL A N 1
ATOM 647 C CA . VAL A 1 83 ? -12.544 -6.721 1.036 1.00 94.31 83 VAL A CA 1
ATOM 648 C C . VAL A 1 83 ? -12.921 -8.196 1.212 1.00 94.31 83 VAL A C 1
ATOM 650 O O . VAL A 1 83 ? -14.089 -8.528 1.375 1.00 94.31 83 VAL A O 1
ATOM 653 N N . SER A 1 84 ? -11.942 -9.100 1.173 1.00 96.50 84 SER A N 1
ATOM 654 C CA . SER A 1 84 ? -12.138 -10.542 1.306 1.00 96.50 84 SER A CA 1
ATOM 655 C C . SER A 1 84 ? -10.860 -11.218 1.795 1.00 96.50 84 SER A C 1
ATOM 657 O O . SER A 1 84 ? -9.814 -11.170 1.144 1.00 96.50 84 SER A O 1
ATOM 659 N N . LYS A 1 85 ? -10.956 -11.903 2.939 1.00 97.38 85 LYS A N 1
ATOM 660 C CA . LYS A 1 85 ? -9.849 -12.712 3.471 1.00 97.38 85 LYS A CA 1
ATOM 661 C C . LYS A 1 85 ? -9.506 -13.887 2.560 1.00 97.38 85 LYS A C 1
ATOM 663 O O . LYS A 1 85 ? -8.327 -14.175 2.397 1.00 97.38 85 LYS A O 1
ATOM 668 N N . ASN A 1 86 ? -10.510 -14.487 1.920 1.00 98.19 86 ASN A N 1
ATOM 669 C CA . ASN A 1 86 ? -10.312 -15.606 1.000 1.00 98.19 86 ASN A CA 1
ATOM 670 C C . ASN A 1 86 ? -9.492 -15.160 -0.215 1.00 98.19 86 ASN A C 1
ATOM 672 O O . ASN A 1 86 ? -8.420 -15.700 -0.436 1.00 98.19 86 ASN A O 1
ATOM 676 N N . ARG A 1 87 ? -9.885 -14.066 -0.888 1.00 97.38 87 ARG A N 1
ATOM 677 C CA . ARG A 1 87 ? -9.122 -13.540 -2.040 1.00 97.38 87 ARG A CA 1
ATOM 678 C C . ARG A 1 87 ? -7.702 -13.117 -1.683 1.00 97.38 87 ARG A C 1
ATOM 680 O O . ARG A 1 87 ? -6.800 -13.210 -2.506 1.00 97.38 87 ARG A O 1
ATOM 687 N N . GLN A 1 88 ? -7.496 -12.611 -0.468 1.00 97.56 88 GLN A N 1
ATOM 688 C CA . GLN A 1 88 ? -6.149 -12.310 0.006 1.00 97.56 88 GLN A CA 1
ATOM 689 C C . GLN A 1 88 ? -5.318 -13.587 0.142 1.00 97.56 88 GLN A C 1
ATOM 691 O O . GLN A 1 88 ? -4.125 -13.555 -0.143 1.00 97.56 88 GLN A O 1
ATOM 696 N N . GLN A 1 89 ? -5.918 -14.674 0.626 1.00 97.75 89 GLN A N 1
ATOM 697 C CA . GLN A 1 89 ? -5.229 -15.948 0.756 1.00 97.75 89 GLN A CA 1
ATOM 698 C C . GLN A 1 89 ? -4.946 -16.573 -0.610 1.00 97.75 89 GLN A C 1
ATOM 700 O O . GLN A 1 89 ? -3.823 -17.013 -0.820 1.00 97.75 89 GLN A O 1
ATOM 705 N N . ASP A 1 90 ? -5.905 -16.526 -1.533 1.00 98.00 90 ASP A N 1
ATOM 706 C CA . ASP A 1 90 ? -5.724 -16.996 -2.910 1.00 98.00 90 ASP A CA 1
ATOM 707 C C . ASP A 1 90 ? -4.536 -16.278 -3.564 1.00 98.00 90 ASP A C 1
ATOM 709 O O . ASP A 1 90 ? -3.592 -16.925 -4.002 1.00 98.00 90 ASP A O 1
ATOM 713 N N . LEU A 1 91 ? -4.494 -14.941 -3.481 1.00 95.56 91 LEU A N 1
ATOM 714 C CA . LEU A 1 91 ? -3.369 -14.159 -4.001 1.00 95.56 91 LEU A CA 1
ATOM 715 C C . LEU A 1 91 ? -2.030 -14.543 -3.354 1.00 95.56 91 LEU A C 1
ATOM 717 O O . LEU A 1 91 ? -1.020 -14.601 -4.037 1.00 95.56 91 LEU A O 1
ATOM 721 N N . LYS A 1 92 ? -1.987 -14.805 -2.042 1.00 95.31 92 LYS A N 1
ATOM 722 C CA . LYS A 1 92 ? -0.744 -15.255 -1.388 1.00 95.31 92 LYS A CA 1
ATOM 723 C C . LYS A 1 92 ? -0.288 -16.633 -1.853 1.00 95.31 92 LYS A C 1
ATOM 725 O O . LYS A 1 92 ? 0.894 -16.910 -1.736 1.00 95.31 92 LYS A O 1
ATOM 730 N N . ASN A 1 93 ? -1.209 -17.494 -2.276 1.00 96.94 93 ASN A N 1
ATOM 731 C CA . ASN A 1 93 ? -0.875 -18.829 -2.764 1.00 96.94 93 ASN A CA 1
ATOM 732 C C . ASN A 1 93 ? -0.357 -18.791 -4.213 1.00 96.94 93 ASN A C 1
ATOM 734 O O . ASN A 1 93 ? 0.307 -19.731 -4.635 1.00 96.94 93 ASN A O 1
ATOM 738 N N . GLU A 1 94 ? -0.687 -17.738 -4.967 1.00 93.56 94 GLU A N 1
ATOM 739 C CA . GLU A 1 94 ? -0.251 -17.527 -6.356 1.00 93.56 94 GLU A CA 1
ATOM 740 C C . GLU A 1 94 ? 1.065 -16.737 -6.485 1.00 93.56 94 GLU A C 1
ATOM 742 O O . GLU A 1 94 ? 1.678 -16.760 -7.553 1.00 93.56 94 GLU A O 1
ATOM 747 N N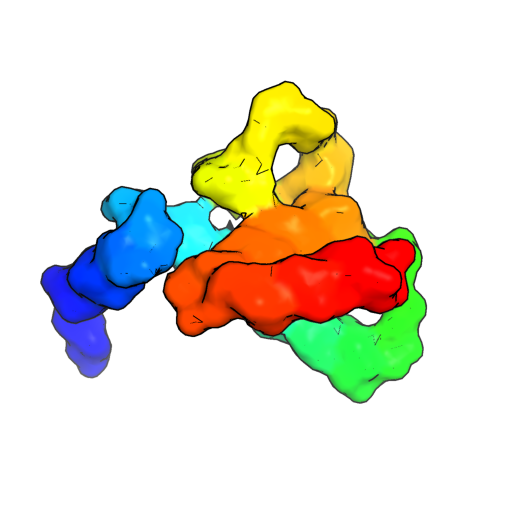 . LEU A 1 95 ? 1.476 -16.022 -5.429 1.00 87.25 95 LEU A N 1
ATOM 748 C CA . LEU A 1 95 ? 2.745 -15.282 -5.340 1.00 87.25 95 LEU A CA 1
ATOM 749 C C . LEU A 1 95 ? 3.902 -16.189 -4.910 1.00 87.25 95 LEU A C 1
ATOM 751 O O . LEU A 1 95 ? 5.006 -15.994 -5.465 1.00 87.25 95 LEU A O 1
#

Mean predicted aligned error: 4.14 Å

Sequence (95 aa):
LLDQSTRITICGHFGIRQQKIFDSYMKVLLDIRNHCAHGGVLYDLALPRPIKKGPAGKKDMEPADYQGLYGALRVVLYMIGNVSKNRQQDLKNEL

Radius of gyration: 13.61 Å; Cα contacts (8 Å, |Δi|>4): 88; chains: 1; bounding box: 32×36×32 Å

Secondary structure (DSSP, 8-state):
---HHHHHHHHHHTT---HHHHHHHHHHHHHHHHHHHTT--GGG-B-SSPPPSSTTS-TT--GGGGTBHHHHHHHHHHHHHHH-HHHHHHHHHH-